Protein AF-A0A8T3KLN4-F1 (afdb_monomer)

Mean predicted aligned error: 5.6 Å

Structure (mmCIF, N/CA/C/O backbone):
data_AF-A0A8T3KLN4-F1
#
_entry.id   AF-A0A8T3KLN4-F1
#
loop_
_atom_site.group_PDB
_atom_site.id
_atom_site.type_symbol
_atom_site.label_atom_id
_atom_site.label_alt_id
_atom_site.label_comp_id
_atom_site.label_asym_id
_atom_site.label_entity_id
_atom_site.label_seq_id
_atom_site.pdbx_PDB_ins_code
_atom_site.Cartn_x
_atom_site.Cartn_y
_atom_site.Cartn_z
_atom_site.occupancy
_atom_site.B_iso_or_equiv
_atom_site.auth_seq_id
_atom_site.auth_comp_id
_atom_site.auth_asym_id
_atom_site.auth_atom_id
_atom_site.pdbx_PDB_model_num
ATOM 1 N N . MET A 1 1 ? -21.108 5.285 16.756 1.00 74.69 1 MET A N 1
ATOM 2 C CA . MET A 1 1 ? -21.387 4.071 15.947 1.00 74.69 1 MET A CA 1
ATOM 3 C C . MET A 1 1 ? -20.409 2.946 16.271 1.00 74.69 1 MET A C 1
ATOM 5 O O . MET A 1 1 ? -20.854 1.887 16.690 1.00 74.69 1 MET A O 1
ATOM 9 N N . MET A 1 2 ? -19.099 3.194 16.157 1.00 82.88 2 MET A N 1
ATOM 10 C CA . MET A 1 2 ? -18.031 2.208 16.396 1.00 82.88 2 MET A CA 1
ATOM 11 C C . MET A 1 2 ? -18.086 1.525 17.770 1.00 82.88 2 MET A C 1
ATOM 13 O O . MET A 1 2 ? -17.990 0.305 17.854 1.00 82.88 2 MET A O 1
ATOM 17 N N . LYS A 1 3 ? -18.361 2.289 18.833 1.00 85.44 3 LYS A N 1
ATOM 18 C CA . LYS A 1 3 ? -18.520 1.745 20.189 1.00 85.44 3 LYS A CA 1
ATOM 19 C C . LYS A 1 3 ? -19.582 0.643 20.288 1.00 85.44 3 LYS A C 1
ATOM 21 O O . LYS A 1 3 ? -19.290 -0.441 20.776 1.00 85.44 3 LYS A O 1
ATOM 26 N N . LYS A 1 4 ? -20.775 0.878 19.730 1.00 87.50 4 LYS A N 1
ATOM 27 C CA . LYS A 1 4 ? -21.857 -0.122 19.719 1.00 87.50 4 LYS A CA 1
ATOM 28 C C . LYS A 1 4 ? -21.476 -1.380 18.936 1.00 87.50 4 LYS A C 1
ATOM 30 O O . LYS A 1 4 ? -21.894 -2.469 19.314 1.00 87.50 4 LYS A O 1
ATOM 35 N N . LEU A 1 5 ? -20.691 -1.241 17.864 1.00 86.50 5 LEU A N 1
ATOM 36 C CA . LEU A 1 5 ? -20.189 -2.383 17.095 1.00 86.50 5 LEU A CA 1
ATOM 37 C C . LEU A 1 5 ? -19.250 -3.251 17.949 1.00 86.50 5 LEU A C 1
ATOM 39 O O . LEU A 1 5 ? -19.423 -4.465 17.975 1.00 86.50 5 LEU A O 1
ATOM 43 N N . LYS A 1 6 ? -18.318 -2.635 18.692 1.00 86.12 6 LYS A N 1
ATOM 44 C CA . LYS A 1 6 ? -17.416 -3.346 19.617 1.00 86.12 6 LYS A CA 1
ATOM 45 C C . LYS A 1 6 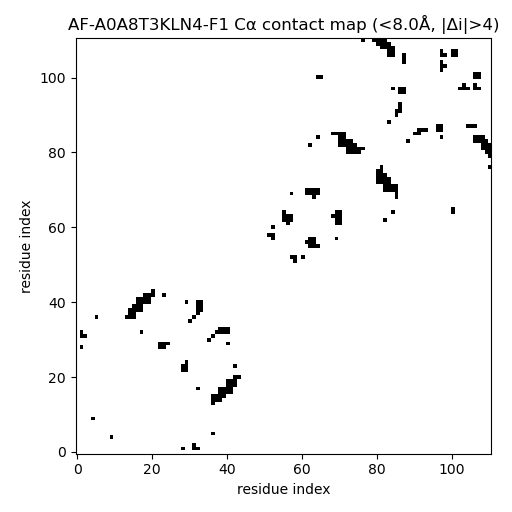? -18.187 -4.030 20.746 1.00 86.12 6 LYS A C 1
ATOM 47 O O . LYS A 1 6 ? -17.947 -5.195 21.018 1.00 86.12 6 LYS A O 1
ATOM 52 N N . GLU A 1 7 ? -19.137 -3.332 21.360 1.00 90.56 7 GLU A N 1
ATOM 53 C CA . GLU A 1 7 ? -19.951 -3.879 22.456 1.00 90.56 7 GLU A CA 1
ATOM 54 C C . GLU A 1 7 ? -20.841 -5.043 22.003 1.00 90.56 7 GLU A C 1
ATOM 56 O O . GLU A 1 7 ? -21.008 -6.007 22.739 1.00 90.56 7 GLU A O 1
ATOM 61 N N . SER A 1 8 ? -21.402 -4.969 20.792 1.00 92.25 8 SER A N 1
ATOM 62 C CA . SER A 1 8 ? -22.343 -5.988 20.304 1.00 92.25 8 SER A CA 1
ATOM 63 C C . SER A 1 8 ? -21.650 -7.185 19.648 1.00 92.25 8 SER A C 1
ATOM 65 O O . SER A 1 8 ? -22.204 -8.278 19.650 1.00 92.25 8 SER A O 1
ATOM 67 N N . TYR A 1 9 ? -20.471 -6.982 19.050 1.00 88.69 9 TYR A N 1
ATOM 68 C CA . TYR A 1 9 ? -19.827 -7.986 18.195 1.00 88.69 9 TYR A CA 1
ATOM 69 C C . TYR A 1 9 ? -18.323 -8.168 18.438 1.00 88.69 9 TYR A C 1
ATOM 71 O O . TYR A 1 9 ? -17.681 -8.906 17.690 1.00 88.69 9 TYR A O 1
ATOM 79 N N . GLY A 1 10 ? -17.741 -7.527 19.454 1.00 86.00 10 GLY A N 1
ATOM 80 C CA . GLY A 1 10 ? -16.296 -7.556 19.713 1.00 86.00 10 GLY A CA 1
ATOM 81 C C . GLY A 1 10 ? -15.737 -8.957 19.966 1.00 86.00 10 GLY A C 1
ATOM 82 O O . GLY A 1 10 ? -14.625 -9.251 19.535 1.00 86.00 10 GLY A O 1
ATOM 83 N N . ASP A 1 11 ? -16.537 -9.841 20.565 1.00 88.06 11 ASP A N 1
ATOM 84 C CA . ASP A 1 11 ? -16.154 -11.240 20.802 1.00 88.06 11 ASP A CA 1
ATOM 85 C C . ASP A 1 11 ? -16.302 -12.120 19.550 1.00 88.06 11 ASP A C 1
ATOM 87 O O . ASP A 1 11 ? -15.741 -13.211 19.476 1.00 88.06 11 ASP A O 1
ATOM 91 N N . THR A 1 12 ? -17.057 -11.657 18.548 1.00 91.38 12 THR A N 1
ATOM 92 C CA . THR A 1 12 ? -17.312 -12.396 17.300 1.00 91.38 12 THR A CA 1
ATOM 93 C C . THR A 1 12 ? -16.350 -11.986 16.191 1.00 91.38 12 THR A C 1
ATOM 95 O O . THR A 1 12 ? -15.835 -12.834 15.462 1.00 91.38 12 THR A O 1
ATOM 98 N N . PHE A 1 13 ? -16.091 -10.685 16.048 1.00 86.19 13 PHE A N 1
ATOM 99 C CA . PHE A 1 13 ? -15.254 -10.147 14.983 1.00 86.19 13 PHE A CA 1
ATOM 100 C C . PHE A 1 13 ? -14.058 -9.392 15.548 1.00 86.19 13 PHE A C 1
ATOM 102 O O . PHE A 1 13 ? -14.193 -8.341 16.172 1.00 86.19 13 PHE A O 1
ATOM 109 N N . LYS A 1 14 ? -12.859 -9.865 15.201 1.00 89.25 14 LYS A N 1
ATOM 110 C CA . LYS A 1 14 ? -11.636 -9.081 15.361 1.00 89.25 14 LYS A CA 1
ATOM 111 C C . LYS A 1 14 ? -11.425 -8.211 14.125 1.00 89.25 14 LYS A C 1
ATOM 113 O O . LYS A 1 14 ? -10.869 -8.667 13.123 1.00 89.25 14 LYS A O 1
ATOM 118 N N . VAL A 1 15 ? -11.880 -6.963 14.192 1.00 89.31 15 VAL A N 1
ATOM 119 C CA . VAL A 1 15 ? -11.684 -5.976 13.122 1.00 89.31 15 VAL A CA 1
ATOM 120 C C . VAL A 1 15 ? -10.184 -5.710 12.966 1.00 89.31 15 VAL A C 1
ATOM 122 O O . VAL A 1 15 ? -9.550 -5.212 13.886 1.00 89.31 15 VAL A O 1
ATOM 125 N N . LYS A 1 16 ? -9.604 -6.077 11.817 1.00 91.62 16 LYS A N 1
ATOM 126 C CA . LYS A 1 16 ? -8.189 -5.798 11.490 1.00 91.62 16 LYS A CA 1
ATOM 127 C C . LYS A 1 16 ? -8.021 -4.595 10.572 1.00 91.62 16 LYS A C 1
ATOM 129 O O . LYS A 1 16 ? -7.044 -3.867 10.679 1.00 91.62 16 LYS A O 1
ATOM 134 N N . HIS A 1 17 ? -8.980 -4.404 9.675 1.00 92.06 17 HIS A N 1
ATOM 135 C CA . HIS A 1 17 ? -8.992 -3.327 8.699 1.00 92.06 17 HIS A CA 1
ATOM 136 C C . HIS A 1 17 ? -10.408 -2.777 8.618 1.00 92.06 17 HIS A C 1
ATOM 138 O O . HIS A 1 17 ? -11.372 -3.541 8.720 1.00 92.06 17 HIS A O 1
ATOM 144 N N . SER A 1 18 ? -10.536 -1.474 8.409 1.00 91.50 18 SER A N 1
ATOM 145 C CA . SER A 1 18 ? -11.830 -0.846 8.145 1.00 91.50 18 SER A CA 1
ATOM 146 C C . SER A 1 18 ? -11.686 0.170 7.025 1.00 91.50 18 SER A C 1
ATOM 148 O O . SER A 1 18 ? -10.675 0.856 6.931 1.00 91.50 18 SER A O 1
ATOM 150 N N . ILE A 1 19 ? -12.677 0.196 6.140 1.00 92.94 19 ILE A N 1
ATOM 151 C CA . ILE A 1 19 ? -12.765 1.156 5.044 1.00 92.94 19 ILE A CA 1
ATOM 152 C C . ILE A 1 19 ? -13.962 2.029 5.365 1.00 92.94 19 ILE A C 1
ATOM 154 O O . ILE A 1 19 ? -15.084 1.534 5.494 1.00 92.94 19 ILE A O 1
ATOM 158 N N . MET A 1 20 ? -13.714 3.319 5.517 1.00 88.25 20 MET A N 1
ATOM 159 C CA . MET A 1 20 ? -14.747 4.321 5.709 1.00 88.25 20 MET A CA 1
ATOM 160 C C . MET A 1 20 ? -14.347 5.514 4.852 1.00 88.25 20 MET A C 1
ATOM 162 O O . MET A 1 20 ? -13.177 5.878 4.822 1.00 88.25 20 MET A O 1
ATOM 166 N N . ASP A 1 21 ? -15.303 6.074 4.119 1.00 83.00 21 ASP A N 1
ATOM 167 C CA . ASP A 1 21 ? -15.070 7.266 3.304 1.00 83.00 21 ASP A CA 1
ATOM 168 C C . ASP A 1 21 ? -15.058 8.499 4.226 1.00 83.00 21 ASP A C 1
ATOM 170 O O . ASP A 1 21 ? -14.183 8.625 5.083 1.00 83.00 21 ASP A O 1
ATOM 174 N N . SER A 1 22 ? -16.117 9.311 4.221 1.00 84.75 22 SER A N 1
ATOM 175 C CA . SER A 1 22 ? -16.274 10.440 5.153 1.00 84.75 22 SER A CA 1
ATOM 176 C C . SER A 1 22 ? -16.385 10.038 6.635 1.00 84.75 22 SER A C 1
ATOM 178 O O . SER A 1 22 ? -16.473 10.881 7.524 1.00 84.75 22 SER A O 1
ATOM 180 N N . GLY A 1 23 ? -16.421 8.738 6.942 1.00 88.25 23 GLY A N 1
ATOM 181 C CA . GLY A 1 23 ? -16.497 8.245 8.316 1.00 88.25 23 GLY A CA 1
ATOM 182 C C . GLY A 1 23 ? -15.276 8.619 9.158 1.00 88.25 23 GLY A C 1
ATOM 183 O O . GLY A 1 23 ? -15.431 8.785 10.369 1.00 88.25 23 GLY A O 1
ATOM 184 N N . TYR A 1 24 ? -14.107 8.785 8.529 1.00 90.88 24 TYR A N 1
ATOM 185 C CA . TYR A 1 24 ? -12.873 9.213 9.197 1.00 90.88 24 TYR A CA 1
ATOM 186 C C . TYR A 1 24 ? -12.695 10.729 9.284 1.00 90.88 24 TYR A C 1
ATOM 188 O O . TYR A 1 24 ? -11.820 11.171 10.021 1.00 90.88 24 TYR A O 1
ATOM 196 N N . ASP A 1 25 ? -13.548 11.523 8.628 1.00 88.75 25 ASP A N 1
ATOM 197 C CA . ASP A 1 25 ? -13.579 12.979 8.842 1.00 88.75 25 ASP A CA 1
ATOM 198 C C . ASP A 1 25 ? -13.986 13.316 10.290 1.00 88.75 25 ASP A C 1
ATOM 200 O O . ASP A 1 25 ? -13.695 14.394 10.805 1.00 88.75 25 ASP A O 1
ATOM 204 N N . ILE A 1 26 ? -14.649 12.371 10.966 1.00 92.06 26 ILE A N 1
ATOM 205 C CA . ILE A 1 26 ? -14.926 12.416 12.400 1.00 92.06 26 ILE A CA 1
ATOM 206 C C . 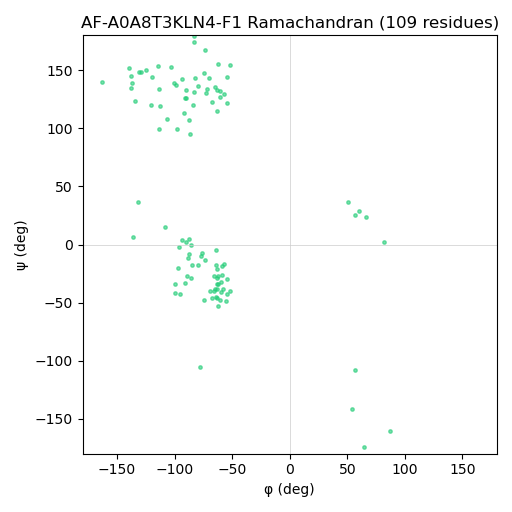ILE A 1 26 ? -13.735 11.798 13.137 1.00 92.06 26 ILE A C 1
ATOM 208 O O . ILE A 1 26 ? -13.581 10.573 13.162 1.00 92.06 26 ILE A O 1
ATOM 212 N N . GLU A 1 27 ? -12.940 12.646 13.788 1.00 91.94 27 GLU A N 1
ATOM 213 C CA . GLU A 1 27 ? -11.715 12.258 14.499 1.00 91.94 27 GLU A CA 1
ATOM 214 C C . GLU A 1 27 ? -11.946 11.108 15.496 1.00 91.94 27 GLU A C 1
ATOM 216 O O . GLU A 1 27 ? -11.171 10.154 15.543 1.00 91.94 27 GLU A O 1
ATOM 221 N N . ASP A 1 28 ? -13.070 11.123 16.219 1.00 92.25 28 ASP A N 1
ATOM 222 C CA . ASP A 1 28 ? 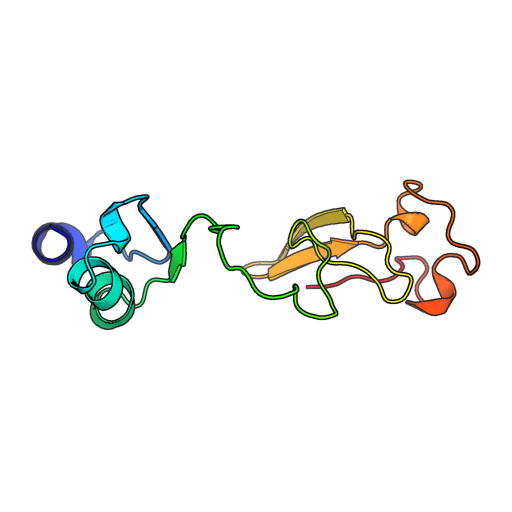-13.439 10.059 17.158 1.00 92.25 28 ASP A CA 1
ATOM 223 C C . ASP A 1 28 ? -13.536 8.680 16.497 1.00 92.25 28 ASP A C 1
ATOM 225 O O . ASP A 1 28 ? -13.131 7.685 17.094 1.00 92.25 28 ASP A O 1
ATOM 229 N N . ASN A 1 29 ? -14.053 8.578 15.267 1.00 91.69 29 ASN A N 1
ATOM 230 C CA . ASN A 1 29 ? -14.137 7.290 14.573 1.00 91.69 29 ASN A CA 1
ATOM 231 C C . ASN A 1 29 ? -12.746 6.785 14.177 1.00 91.69 29 ASN A C 1
ATOM 233 O O . ASN A 1 29 ? -12.474 5.585 14.294 1.00 91.69 29 ASN A O 1
ATOM 237 N N . TYR A 1 30 ? -11.872 7.689 13.727 1.00 92.12 30 TYR A N 1
ATOM 238 C CA . TYR A 1 30 ? -10.483 7.368 13.412 1.00 92.12 30 TYR A CA 1
ATOM 239 C C . TYR A 1 30 ? -9.741 6.896 14.667 1.00 92.12 30 TYR A C 1
ATOM 241 O O . TYR A 1 30 ? -9.226 5.777 14.700 1.00 92.12 30 TYR A O 1
ATOM 249 N N . ASN A 1 31 ? -9.792 7.690 15.738 1.00 93.69 31 ASN A N 1
ATOM 250 C CA . ASN A 1 31 ? -9.154 7.385 17.015 1.00 93.69 31 ASN A CA 1
ATOM 251 C C . ASN A 1 31 ? -9.683 6.079 17.615 1.00 93.69 31 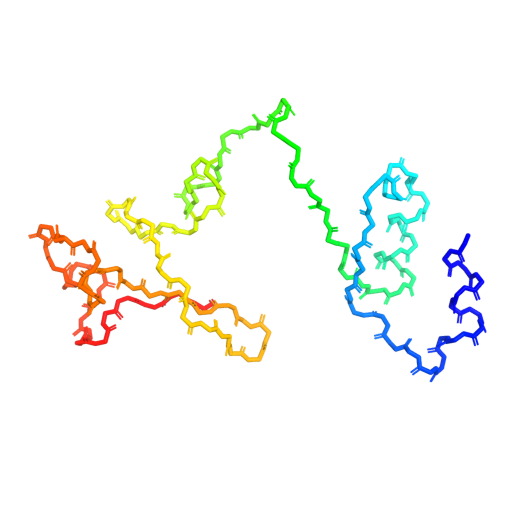ASN A C 1
ATOM 253 O O . ASN A 1 31 ? -8.899 5.265 18.093 1.00 93.69 31 ASN A O 1
ATOM 257 N N . TYR A 1 32 ? -10.990 5.820 17.543 1.00 93.38 32 TYR A N 1
ATOM 258 C CA . TYR A 1 32 ? -11.562 4.558 18.012 1.00 93.38 32 TYR A CA 1
ATOM 259 C C . TYR A 1 32 ? -11.077 3.364 17.171 1.00 93.38 32 TYR A C 1
ATOM 261 O O . TYR A 1 32 ? -10.759 2.304 17.702 1.00 93.38 32 TYR A O 1
ATOM 269 N N . THR A 1 33 ? -10.962 3.519 15.853 1.00 92.56 33 THR A N 1
ATOM 270 C CA . THR A 1 33 ? -10.436 2.461 14.973 1.00 92.56 33 THR A CA 1
ATOM 271 C C . THR A 1 33 ? -8.999 2.086 15.337 1.00 92.56 33 THR A C 1
ATOM 273 O O . THR A 1 33 ? -8.690 0.905 15.510 1.00 92.56 33 THR A O 1
ATOM 276 N N . VAL A 1 34 ? -8.138 3.088 15.510 1.00 93.88 34 VAL A N 1
ATOM 277 C CA . VAL A 1 34 ? -6.712 2.884 15.792 1.00 93.88 34 VAL A CA 1
ATOM 278 C C . VAL A 1 34 ? -6.483 2.416 17.231 1.00 93.88 34 VAL A C 1
ATOM 280 O O . VAL A 1 34 ? -5.774 1.439 17.461 1.00 93.88 34 VAL A O 1
ATOM 283 N N . ASN A 1 35 ? -7.101 3.077 18.209 1.00 94.69 35 ASN A N 1
ATOM 284 C CA . ASN A 1 35 ? -6.773 2.879 19.622 1.00 94.69 35 ASN A CA 1
ATOM 285 C C . ASN A 1 35 ? -7.623 1.797 20.291 1.00 94.69 35 ASN A C 1
ATOM 287 O O . ASN A 1 35 ? -7.126 1.105 21.171 1.00 94.69 35 ASN A O 1
ATOM 291 N N . GLU A 1 36 ? -8.885 1.630 19.882 1.00 92.75 36 GLU A N 1
ATOM 292 C CA . GLU A 1 36 ? -9.809 0.698 20.540 1.00 92.75 36 GLU A CA 1
ATOM 293 C C . GLU A 1 36 ? -9.945 -0.622 19.792 1.00 92.75 36 GLU A C 1
ATOM 295 O O . GLU A 1 36 ? -10.015 -1.678 20.423 1.00 92.75 36 GLU A O 1
ATOM 300 N N . PHE A 1 37 ? -10.022 -0.588 18.462 1.00 91.25 37 PHE A N 1
ATOM 301 C CA . PHE A 1 37 ? -10.023 -1.816 17.666 1.00 91.25 37 PHE A CA 1
ATOM 302 C C . PHE A 1 37 ? -8.612 -2.336 17.377 1.00 91.25 37 PHE A C 1
ATOM 304 O O . PHE A 1 37 ? -8.478 -3.507 17.023 1.00 91.25 37 PHE A O 1
ATOM 311 N N . HIS A 1 38 ? -7.574 -1.502 17.530 1.00 92.44 38 HIS A N 1
ATOM 312 C CA . HIS A 1 38 ? -6.219 -1.798 17.049 1.00 92.44 38 HIS A CA 1
ATOM 313 C C . HIS A 1 38 ? -6.222 -2.228 15.574 1.00 92.44 38 HIS A C 1
ATOM 315 O O . HIS A 1 38 ? -5.497 -3.138 15.165 1.00 92.44 38 HIS A O 1
ATOM 321 N N . ALA A 1 39 ? -7.100 -1.597 14.792 1.00 92.69 39 ALA A N 1
ATOM 322 C CA . ALA A 1 39 ? -7.315 -1.881 13.386 1.00 92.69 39 ALA A CA 1
ATOM 323 C C . ALA A 1 39 ? -6.653 -0.808 12.522 1.00 92.69 39 ALA A C 1
ATOM 325 O O . ALA A 1 39 ? -6.535 0.351 12.919 1.00 92.69 39 ALA A O 1
ATOM 326 N N . GLN A 1 40 ? -6.279 -1.184 11.303 1.00 93.19 40 GLN A N 1
ATOM 327 C CA . GLN A 1 40 ? -5.759 -0.245 10.322 1.00 93.19 40 GLN A CA 1
ATOM 328 C C . GLN A 1 40 ? -6.919 0.441 9.576 1.00 93.19 40 GLN A C 1
ATOM 330 O O . GLN A 1 40 ? -7.712 -0.243 8.911 1.00 93.19 40 GLN A O 1
ATOM 335 N N . PRO A 1 41 ? -7.038 1.778 9.650 1.00 93.31 41 PRO A N 1
ATOM 336 C CA . PRO A 1 41 ? -7.956 2.517 8.799 1.00 93.31 41 PRO A CA 1
ATOM 337 C C . PRO A 1 41 ? -7.429 2.538 7.359 1.00 93.31 41 PRO A C 1
ATOM 339 O O . PRO A 1 41 ? -6.250 2.792 7.112 1.00 93.31 41 PRO A O 1
ATOM 342 N N . ILE A 1 42 ? -8.306 2.265 6.399 1.00 92.50 42 ILE A N 1
ATOM 343 C CA . ILE A 1 42 ? -8.027 2.373 4.967 1.00 92.50 42 ILE A CA 1
ATOM 344 C C . ILE A 1 42 ? -8.767 3.609 4.465 1.00 92.50 42 ILE A C 1
ATOM 346 O O . ILE A 1 42 ? -9.996 3.616 4.379 1.00 92.50 42 ILE A O 1
ATOM 350 N N . ILE A 1 43 ? -7.994 4.647 4.155 1.00 90.19 43 ILE A N 1
ATOM 351 C CA . ILE A 1 43 ? -8.480 5.974 3.773 1.00 90.19 43 ILE A CA 1
ATOM 352 C C . ILE A 1 43 ? -8.105 6.220 2.316 1.00 90.19 43 ILE A C 1
ATOM 354 O O . ILE A 1 43 ? -6.97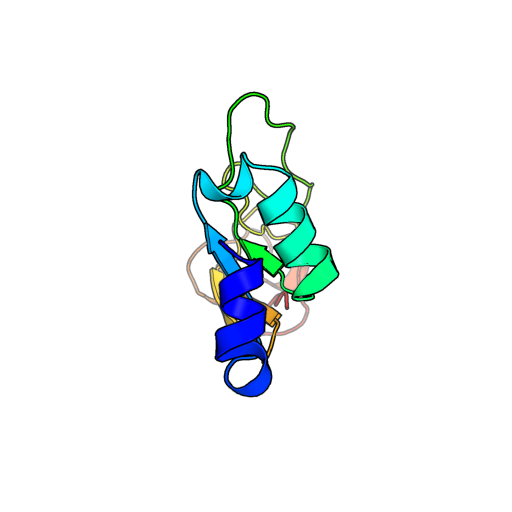0 5.962 1.907 1.00 90.19 43 ILE A O 1
ATOM 358 N N . ALA A 1 44 ? -9.052 6.717 1.523 1.00 87.94 44 ALA A N 1
ATOM 359 C CA . ALA A 1 44 ? -8.765 7.116 0.155 1.00 87.94 44 ALA A CA 1
ATOM 360 C C . ALA A 1 44 ? -7.764 8.281 0.142 1.00 87.94 44 ALA A C 1
ATOM 362 O O . ALA A 1 44 ? -7.912 9.265 0.865 1.00 87.94 44 ALA A O 1
ATOM 363 N N . TYR A 1 45 ? -6.739 8.180 -0.701 1.00 87.19 45 TYR A N 1
ATOM 364 C CA . TYR A 1 45 ? -5.735 9.229 -0.812 1.00 87.19 45 TYR A CA 1
ATOM 365 C C . TYR A 1 45 ? -6.329 10.515 -1.409 1.00 87.19 45 TYR A C 1
ATOM 367 O O . TYR A 1 45 ? -6.845 10.514 -2.531 1.00 87.19 45 TYR A O 1
ATOM 375 N N . ASN A 1 46 ? -6.216 11.627 -0.678 1.00 87.31 46 ASN A N 1
ATOM 376 C CA . ASN A 1 46 ? -6.618 12.948 -1.149 1.00 87.31 46 ASN A CA 1
ATOM 377 C C . ASN A 1 46 ? -5.433 13.669 -1.809 1.00 87.31 46 ASN A C 1
ATOM 379 O O . ASN A 1 46 ? -4.477 14.055 -1.144 1.00 87.31 46 ASN A O 1
ATOM 383 N N . LYS A 1 47 ? -5.529 13.898 -3.123 1.00 86.50 47 LYS A N 1
ATOM 384 C CA . LYS A 1 47 ? -4.495 14.583 -3.921 1.00 86.50 47 LYS A CA 1
ATOM 385 C C . LYS A 1 47 ? -4.418 16.099 -3.687 1.00 86.50 47 LYS A C 1
ATOM 387 O O . LYS A 1 47 ? -3.499 16.749 -4.168 1.00 86.50 47 LYS A O 1
ATOM 392 N N . ARG A 1 48 ? -5.411 16.715 -3.035 1.00 89.19 48 ARG A N 1
ATOM 393 C CA . ARG A 1 48 ? -5.402 18.169 -2.795 1.00 89.19 48 ARG A CA 1
ATOM 394 C C . ARG A 1 48 ? -4.366 18.490 -1.717 1.00 89.19 48 ARG A C 1
ATOM 396 O O . ARG A 1 48 ? -4.402 17.881 -0.656 1.00 89.19 48 ARG A O 1
ATOM 403 N N . ASN A 1 49 ? -3.489 19.463 -1.975 1.00 86.06 49 ASN A N 1
ATOM 404 C CA . ASN A 1 49 ? -2.394 19.862 -1.074 1.00 86.06 49 ASN A CA 1
ATOM 405 C C . ASN A 1 49 ? -1.437 18.716 -0.694 1.00 86.06 49 ASN A C 1
ATOM 407 O O . ASN A 1 49 ? -0.813 18.760 0.364 1.00 86.06 49 ASN A O 1
ATOM 411 N N . SER A 1 50 ? -1.324 17.684 -1.532 1.00 87.25 50 SER A N 1
ATOM 412 C CA . SER A 1 50 ? -0.367 16.612 -1.298 1.00 87.25 50 SER A CA 1
ATOM 413 C C . SER A 1 50 ? 1.066 17.090 -1.508 1.00 87.25 50 SER A C 1
ATOM 415 O O . SER A 1 50 ? 1.352 17.847 -2.436 1.00 87.25 50 SER A O 1
ATOM 417 N N . TYR A 1 51 ? 1.974 16.588 -0.678 1.00 89.50 51 TYR A N 1
ATOM 418 C CA . TYR A 1 51 ? 3.409 16.689 -0.921 1.00 89.50 51 TYR A CA 1
ATOM 419 C C . TYR A 1 51 ? 3.840 15.728 -2.034 1.00 89.50 51 TYR A C 1
ATOM 421 O O . TYR A 1 51 ? 3.075 14.845 -2.433 1.00 89.50 51 TYR A O 1
ATOM 429 N N . ALA A 1 52 ? 5.069 15.905 -2.520 1.00 90.50 52 ALA A N 1
ATOM 430 C CA . ALA A 1 52 ? 5.689 14.949 -3.427 1.00 90.50 52 ALA A CA 1
ATOM 431 C C . ALA A 1 52 ? 5.684 13.535 -2.806 1.00 90.50 52 ALA A C 1
ATOM 433 O O . ALA A 1 52 ? 5.818 13.411 -1.581 1.00 90.50 52 ALA A O 1
ATOM 434 N N . PRO A 1 53 ? 5.503 12.480 -3.619 1.00 91.75 53 PRO A N 1
ATOM 435 C CA . PRO A 1 53 ? 5.557 11.111 -3.128 1.00 91.75 53 PRO A CA 1
ATOM 436 C C . PRO A 1 53 ? 6.951 10.779 -2.552 1.00 91.75 53 PRO A C 1
ATOM 438 O O . PRO A 1 53 ? 7.939 11.409 -2.937 1.00 91.75 53 PRO A O 1
ATOM 441 N N . PRO A 1 54 ? 7.051 9.793 -1.639 1.00 91.38 54 PRO A N 1
ATOM 442 C CA . PRO A 1 54 ? 8.328 9.199 -1.238 1.00 91.38 54 PRO A CA 1
ATOM 443 C C . PRO A 1 54 ? 9.155 8.734 -2.443 1.00 91.38 54 PRO A C 1
ATOM 445 O O . PRO A 1 54 ? 8.586 8.384 -3.475 1.00 91.38 54 PRO A O 1
ATOM 448 N N . GLU A 1 55 ? 10.481 8.671 -2.297 1.00 89.06 55 GLU A N 1
ATOM 449 C CA . GLU A 1 55 ? 11.403 8.353 -3.401 1.00 89.06 55 GLU A CA 1
ATOM 450 C C . GLU A 1 55 ? 11.138 6.984 -4.055 1.00 89.06 55 GLU A C 1
ATOM 452 O O . GLU A 1 55 ? 11.423 6.810 -5.239 1.00 89.06 55 GLU A O 1
ATOM 457 N N . GLU A 1 56 ? 10.561 6.016 -3.331 1.00 90.69 56 GLU A N 1
ATOM 458 C CA . GLU A 1 56 ? 10.233 4.692 -3.879 1.00 90.69 56 GLU A CA 1
ATOM 459 C C . GLU A 1 56 ? 8.865 4.617 -4.575 1.00 90.69 56 GLU A C 1
ATOM 461 O O . GLU A 1 56 ? 8.482 3.555 -5.077 1.00 90.69 56 GLU A O 1
ATOM 466 N N . LEU A 1 57 ? 8.113 5.719 -4.622 1.00 94.56 57 LEU A N 1
ATOM 467 C CA . LEU A 1 57 ? 6.784 5.786 -5.216 1.00 94.56 57 LEU A CA 1
ATOM 468 C C . LEU A 1 57 ? 6.739 6.786 -6.374 1.00 94.56 57 LEU A C 1
ATOM 470 O O . LEU A 1 57 ? 7.336 7.856 -6.337 1.00 94.56 57 LEU A O 1
ATOM 474 N N . ASN A 1 58 ? 5.961 6.467 -7.405 1.00 93.94 58 ASN A N 1
ATOM 475 C CA . ASN A 1 58 ? 5.645 7.438 -8.451 1.00 93.94 58 ASN A CA 1
ATOM 476 C C . ASN A 1 58 ? 4.479 8.364 -8.050 1.00 93.94 58 ASN A C 1
ATOM 478 O O . ASN A 1 58 ? 3.846 8.202 -7.009 1.00 93.94 58 ASN A O 1
ATOM 482 N N . GLU A 1 59 ? 4.122 9.295 -8.936 1.00 90.75 59 GLU A N 1
ATOM 483 C CA . GLU A 1 59 ? 2.986 10.226 -8.784 1.00 90.75 59 GLU A CA 1
ATOM 484 C C . GLU A 1 59 ? 1.615 9.545 -8.581 1.00 90.75 59 GLU A C 1
ATOM 486 O O . GLU A 1 59 ? 0.638 10.174 -8.170 1.00 90.75 59 GLU A O 1
ATOM 491 N N . LYS A 1 60 ? 1.502 8.248 -8.897 1.00 91.50 60 LYS A N 1
ATOM 492 C CA . LYS A 1 60 ? 0.300 7.437 -8.645 1.00 91.50 60 LYS A CA 1
ATOM 493 C C . LYS A 1 60 ? 0.369 6.682 -7.316 1.00 91.50 60 LYS A C 1
ATOM 495 O O . LYS A 1 60 ? -0.550 5.924 -7.021 1.00 91.50 60 LYS A O 1
ATOM 500 N N . LEU A 1 61 ? 1.423 6.890 -6.527 1.00 91.88 61 LEU A N 1
ATOM 501 C CA . LEU A 1 61 ? 1.758 6.132 -5.322 1.00 91.88 61 LEU A CA 1
ATOM 502 C C . LEU A 1 61 ? 1.982 4.637 -5.590 1.00 91.88 61 LEU A C 1
ATOM 504 O O . LEU A 1 61 ? 1.737 3.797 -4.725 1.00 91.88 61 LEU A O 1
ATOM 508 N N . HIS A 1 62 ? 2.439 4.290 -6.794 1.00 94.31 62 HIS A N 1
ATOM 509 C CA . HIS A 1 62 ? 2.842 2.927 -7.123 1.00 94.31 62 HIS A CA 1
ATOM 510 C C . HIS A 1 62 ? 4.344 2.756 -6.905 1.00 94.31 62 HIS A C 1
ATOM 512 O O . HIS A 1 62 ? 5.125 3.655 -7.215 1.00 94.31 62 HIS A O 1
ATOM 518 N N . GLN A 1 63 ? 4.732 1.582 -6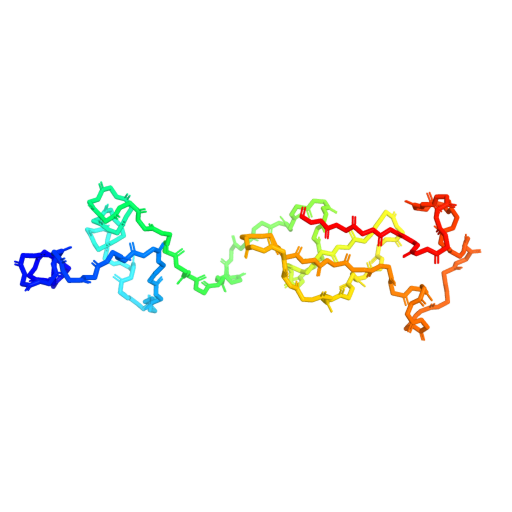.408 1.00 94.88 63 GLN A N 1
ATOM 519 C CA . GLN A 1 63 ? 6.127 1.219 -6.168 1.00 94.88 63 GLN A CA 1
ATOM 520 C C . GLN A 1 63 ? 6.935 1.249 -7.469 1.00 94.88 63 GLN A C 1
ATOM 522 O O . GLN A 1 63 ? 6.518 0.658 -8.470 1.00 94.88 63 GLN A O 1
ATOM 527 N N . ILE A 1 64 ? 8.101 1.891 -7.448 1.00 94.81 64 ILE A N 1
ATOM 528 C CA . ILE A 1 64 ? 9.051 1.929 -8.566 1.00 94.81 64 ILE A CA 1
ATOM 529 C C . ILE A 1 64 ? 10.360 1.216 -8.213 1.00 94.81 64 ILE A C 1
ATOM 531 O O . ILE A 1 64 ? 10.734 1.084 -7.052 1.00 94.81 64 ILE A O 1
ATOM 535 N N . CYS A 1 65 ? 11.066 0.708 -9.224 1.00 91.50 65 CYS A N 1
ATOM 536 C CA . CYS A 1 65 ? 12.425 0.197 -9.047 1.00 91.50 65 CYS A CA 1
ATOM 537 C C . CYS A 1 65 ? 13.461 1.330 -9.096 1.00 91.50 65 CYS A C 1
ATOM 539 O O . CYS A 1 65 ? 13.147 2.456 -9.469 1.00 91.50 65 CYS A O 1
ATOM 541 N N . SER A 1 66 ? 14.730 1.011 -8.830 1.00 88.81 66 SER A N 1
ATOM 542 C CA . SER A 1 66 ? 15.848 1.967 -8.908 1.00 88.81 66 SER A CA 1
ATOM 543 C C . SER A 1 66 ? 16.054 2.612 -10.288 1.00 88.81 66 SER A C 1
ATOM 545 O O . SER A 1 66 ? 16.700 3.648 -10.382 1.00 88.81 66 SER A O 1
ATOM 547 N N . MET A 1 67 ? 15.500 2.025 -11.354 1.00 90.50 67 MET A N 1
ATOM 548 C CA . MET A 1 67 ? 15.488 2.602 -12.708 1.00 90.50 67 MET A CA 1
ATOM 549 C C . MET A 1 67 ? 14.248 3.473 -12.987 1.00 90.50 67 MET A C 1
ATOM 551 O O . MET A 1 67 ? 14.069 3.936 -14.109 1.00 90.50 67 MET A O 1
ATOM 555 N N . GLY A 1 68 ? 13.362 3.662 -12.006 1.00 91.44 68 GLY A N 1
ATOM 556 C CA . GLY A 1 68 ? 12.145 4.469 -12.126 1.00 91.44 68 GLY A CA 1
ATOM 557 C C . GLY A 1 68 ? 10.948 3.763 -12.774 1.00 91.44 68 GLY A C 1
ATOM 558 O O . GLY A 1 68 ? 9.894 4.374 -12.935 1.00 91.44 68 GLY A O 1
ATOM 559 N N . TYR A 1 69 ? 11.066 2.483 -13.145 1.00 93.75 69 TYR A N 1
ATOM 560 C CA . TYR A 1 69 ? 9.938 1.728 -13.699 1.00 93.75 69 TYR A CA 1
ATOM 561 C C . TYR A 1 69 ? 8.995 1.239 -12.603 1.00 93.75 69 TYR A C 1
ATOM 563 O O . TYR A 1 69 ? 9.438 0.676 -11.601 1.00 93.75 69 TYR A O 1
ATOM 571 N N . GLU A 1 70 ? 7.692 1.376 -12.843 1.00 96.00 70 GLU A N 1
ATOM 572 C CA . GLU A 1 70 ? 6.646 0.845 -11.968 1.00 96.00 70 GLU A CA 1
ATOM 573 C C . GLU A 1 70 ? 6.755 -0.682 -11.843 1.00 96.00 70 GLU A C 1
ATOM 575 O O . GLU A 1 70 ? 6.818 -1.411 -12.840 1.00 96.00 70 GLU A O 1
ATOM 580 N N . LEU A 1 71 ? 6.803 -1.172 -10.605 1.00 95.62 71 LEU A N 1
ATOM 581 C CA . LEU A 1 71 ? 6.840 -2.597 -10.317 1.00 95.62 71 LEU A CA 1
ATOM 582 C C . LEU A 1 71 ? 5.467 -3.232 -10.547 1.00 95.62 71 LEU A C 1
ATOM 584 O O . LEU A 1 71 ? 4.419 -2.646 -10.288 1.00 95.62 71 LEU A O 1
ATOM 588 N N . VAL A 1 72 ? 5.469 -4.489 -10.979 1.00 95.69 72 VAL A N 1
ATOM 589 C CA . VAL A 1 72 ? 4.236 -5.220 -11.276 1.00 95.69 72 VAL A CA 1
ATOM 590 C C . VAL A 1 72 ? 3.775 -5.964 -10.032 1.00 95.69 72 VAL A C 1
ATOM 592 O O . VAL A 1 72 ? 4.532 -6.763 -9.478 1.00 95.69 72 VAL A O 1
ATOM 595 N N . TYR A 1 73 ? 2.528 -5.747 -9.618 1.00 95.38 73 TYR A N 1
ATOM 596 C CA . TYR A 1 73 ? 1.915 -6.529 -8.548 1.00 95.38 73 TYR A CA 1
ATOM 597 C C . TYR A 1 73 ? 1.940 -8.029 -8.878 1.00 95.38 73 TYR A C 1
ATOM 599 O O . TYR A 1 73 ? 1.535 -8.453 -9.961 1.00 95.38 73 TYR A O 1
ATOM 607 N N . TRP A 1 74 ? 2.423 -8.836 -7.936 1.00 94.50 74 TRP A N 1
ATOM 608 C CA . TRP A 1 74 ? 2.678 -10.267 -8.108 1.00 94.50 74 TRP A CA 1
ATOM 609 C C . TRP A 1 74 ? 2.104 -11.103 -6.959 1.00 94.50 74 TRP A C 1
ATOM 611 O O . TRP A 1 74 ? 2.690 -12.093 -6.512 1.00 94.50 74 TRP A O 1
ATOM 621 N N . GLY A 1 75 ? 0.939 -10.689 -6.463 1.00 94.00 75 GLY A N 1
ATOM 622 C CA . GLY A 1 75 ? 0.227 -11.373 -5.389 1.00 94.00 75 GLY A CA 1
ATOM 623 C C . GLY A 1 75 ? 0.668 -10.931 -3.995 1.00 94.00 75 GLY A C 1
ATOM 624 O O . GLY A 1 75 ? 1.230 -9.856 -3.802 1.00 94.00 75 GLY A O 1
ATOM 625 N N . LYS A 1 76 ? 0.381 -11.763 -2.993 1.00 93.31 76 LYS A N 1
ATOM 626 C CA . LYS A 1 76 ? 0.661 -11.475 -1.580 1.00 93.31 76 LYS A CA 1
ATOM 627 C C . LYS A 1 76 ? 1.366 -12.644 -0.888 1.00 93.31 76 LYS A C 1
ATOM 629 O O . LYS A 1 76 ? 1.140 -13.794 -1.256 1.00 93.31 76 LYS A O 1
ATOM 634 N N . ASP A 1 77 ? 2.214 -12.352 0.098 1.00 91.12 77 ASP A N 1
ATOM 635 C CA . ASP A 1 77 ? 2.811 -13.309 1.047 1.00 91.12 77 ASP A CA 1
ATOM 636 C C . ASP A 1 77 ? 2.281 -13.019 2.445 1.00 91.12 77 ASP A C 1
ATOM 638 O O . ASP A 1 77 ? 2.766 -12.102 3.096 1.00 91.12 77 ASP A O 1
ATOM 642 N N . GLY A 1 78 ? 1.281 -13.759 2.923 1.00 89.19 78 GLY A N 1
ATOM 643 C CA . GLY A 1 78 ? 0.671 -13.440 4.218 1.00 89.19 78 GLY A CA 1
ATOM 644 C C . GLY A 1 78 ? 0.150 -11.997 4.243 1.00 89.19 78 GLY A C 1
ATOM 645 O O . GLY A 1 78 ? -0.842 -11.706 3.557 1.00 89.19 78 GLY A O 1
ATOM 646 N N . ASP A 1 79 ? 0.856 -11.147 4.996 1.00 86.31 79 ASP A N 1
ATOM 647 C CA . ASP A 1 79 ? 0.591 -9.718 5.208 1.00 86.31 79 ASP A CA 1
ATOM 648 C C . ASP A 1 79 ? 1.408 -8.779 4.287 1.00 86.31 79 ASP A C 1
ATOM 650 O O . ASP A 1 79 ? 1.213 -7.568 4.314 1.00 86.31 79 ASP A O 1
ATOM 654 N N . TYR A 1 80 ? 2.285 -9.319 3.435 1.00 89.81 80 TYR A N 1
ATOM 655 C CA . TYR A 1 80 ? 3.142 -8.564 2.513 1.00 89.81 80 TYR A CA 1
ATOM 656 C C . TYR A 1 80 ? 2.590 -8.564 1.085 1.00 89.81 80 TYR A C 1
ATOM 658 O O . TYR A 1 80 ? 2.137 -9.597 0.578 1.00 89.81 80 TYR A O 1
ATOM 666 N N . LEU A 1 81 ? 2.666 -7.425 0.394 1.00 92.25 81 LEU A N 1
ATOM 667 C CA . LEU A 1 81 ? 2.343 -7.331 -1.031 1.00 92.25 81 LEU A CA 1
ATOM 668 C C . LEU A 1 81 ? 3.609 -7.581 -1.848 1.00 92.25 81 LEU A C 1
ATOM 670 O O . LEU A 1 81 ? 4.621 -6.921 -1.657 1.00 92.25 81 LEU A O 1
ATOM 674 N N . LYS A 1 82 ? 3.551 -8.527 -2.785 1.00 94.00 82 LYS A N 1
ATOM 675 C CA . LYS A 1 82 ? 4.693 -8.843 -3.642 1.00 94.00 82 LYS A CA 1
ATOM 676 C C . LYS A 1 82 ? 4.646 -7.987 -4.891 1.00 94.00 82 LYS A C 1
ATOM 678 O O . LYS A 1 82 ? 3.633 -7.965 -5.589 1.00 94.00 82 LYS A O 1
ATOM 683 N N . PHE A 1 83 ? 5.777 -7.389 -5.231 1.00 95.31 83 PHE A N 1
ATOM 684 C CA . PHE A 1 83 ? 5.973 -6.699 -6.497 1.00 95.31 83 PHE A CA 1
ATOM 685 C C . PHE A 1 83 ? 7.195 -7.246 -7.224 1.00 95.31 83 PHE A C 1
ATOM 687 O O . PHE A 1 83 ? 8.145 -7.733 -6.607 1.00 95.31 83 PHE A O 1
ATOM 694 N N . ARG A 1 84 ? 7.159 -7.197 -8.554 1.00 93.81 84 ARG A N 1
ATOM 695 C CA . ARG A 1 84 ? 8.148 -7.821 -9.433 1.00 93.81 84 ARG A CA 1
ATOM 696 C C . ARG A 1 84 ? 8.683 -6.866 -10.477 1.00 93.81 84 ARG A C 1
ATOM 698 O O . ARG A 1 84 ? 7.973 -5.992 -10.970 1.00 93.81 84 ARG A O 1
ATOM 705 N N . CYS A 1 85 ? 9.943 -7.100 -10.837 1.00 94.88 85 CYS A N 1
ATOM 706 C CA . CYS A 1 85 ? 10.615 -6.396 -11.914 1.00 94.88 85 CYS A CA 1
ATOM 707 C C . CYS A 1 85 ? 9.806 -6.498 -13.224 1.00 94.88 85 CYS A C 1
ATOM 709 O O . CYS A 1 85 ? 9.585 -7.611 -13.716 1.00 94.88 85 CYS A O 1
ATOM 711 N N . PRO A 1 86 ? 9.401 -5.366 -13.825 1.00 95.38 86 PRO A N 1
ATOM 712 C CA . PRO A 1 86 ? 8.617 -5.371 -15.057 1.00 95.38 86 PRO A CA 1
ATOM 713 C C . PRO A 1 86 ? 9.405 -5.927 -16.251 1.00 95.38 86 PRO A C 1
ATOM 715 O O . PRO A 1 86 ? 8.802 -6.505 -17.152 1.00 95.38 86 PRO A O 1
ATOM 718 N N . HIS A 1 87 ? 10.738 -5.818 -16.247 1.00 95.06 87 HIS A N 1
ATOM 719 C CA . HIS A 1 87 ? 11.582 -6.352 -17.319 1.00 95.06 87 HIS A CA 1
ATOM 720 C C . HIS A 1 87 ? 11.570 -7.881 -17.366 1.00 95.06 87 HIS A C 1
ATOM 722 O O . HIS A 1 87 ? 11.339 -8.462 -18.420 1.00 95.06 87 HIS A O 1
ATOM 728 N N . VAL A 1 88 ? 11.714 -8.546 -16.213 1.00 94.00 88 VAL A N 1
ATOM 729 C CA . VAL A 1 88 ? 11.644 -10.020 -16.130 1.00 94.00 88 VAL A CA 1
ATOM 730 C C . VAL A 1 88 ? 10.274 -10.548 -16.559 1.00 94.00 88 VAL A C 1
ATOM 732 O O . VAL A 1 88 ? 10.161 -11.661 -17.060 1.00 94.00 88 VAL A O 1
ATOM 735 N N . LEU A 1 89 ? 9.225 -9.739 -16.397 1.00 94.44 89 LEU A N 1
ATOM 736 C CA . LEU A 1 89 ? 7.873 -10.061 -16.855 1.00 94.44 89 LEU A CA 1
ATOM 737 C C . LEU A 1 89 ? 7.597 -9.644 -18.311 1.00 94.44 89 LEU A C 1
ATOM 739 O O . LEU A 1 89 ? 6.455 -9.750 -18.759 1.00 94.44 89 LEU A O 1
ATOM 743 N N . GLY A 1 90 ? 8.599 -9.137 -19.036 1.00 94.44 90 GLY A N 1
ATOM 744 C CA . GLY A 1 90 ? 8.469 -8.699 -20.428 1.00 94.44 90 GLY A CA 1
ATOM 745 C C . GLY A 1 90 ? 7.557 -7.484 -20.624 1.00 94.44 90 GLY A C 1
ATOM 746 O O . GLY A 1 90 ? 6.983 -7.318 -21.696 1.00 94.44 90 GLY A O 1
ATOM 747 N N . LYS A 1 91 ? 7.356 -6.658 -19.588 1.00 94.94 91 LYS A N 1
ATOM 748 C CA . LYS A 1 91 ? 6.510 -5.451 -19.645 1.00 94.94 91 LYS A CA 1
ATOM 749 C C . LYS A 1 91 ? 7.271 -4.204 -20.074 1.00 94.94 91 LYS A C 1
ATOM 751 O O . LYS A 1 91 ? 6.662 -3.288 -20.615 1.00 94.94 91 LYS A O 1
ATOM 756 N N . VAL A 1 92 ? 8.576 -4.167 -19.817 1.00 94.38 92 VAL A N 1
ATOM 757 C CA . VAL A 1 92 ? 9.470 -3.075 -20.219 1.00 94.38 92 VAL A CA 1
ATOM 758 C C . VAL A 1 92 ? 10.799 -3.644 -20.695 1.00 94.38 92 VAL A C 1
ATOM 760 O O . VAL A 1 92 ? 11.238 -4.692 -20.216 1.00 94.38 92 VAL A O 1
ATOM 763 N N . ASP A 1 93 ? 11.470 -2.925 -21.585 1.00 93.56 93 ASP A N 1
ATOM 764 C CA . ASP A 1 93 ? 12.846 -3.227 -21.961 1.00 93.56 93 ASP A CA 1
ATOM 765 C C . ASP A 1 93 ? 13.796 -2.316 -21.172 1.00 93.56 93 ASP A C 1
ATOM 767 O O . ASP A 1 93 ? 13.920 -1.126 -21.452 1.00 93.56 93 ASP A O 1
ATOM 771 N N . CYS A 1 94 ? 14.370 -2.850 -20.091 1.00 92.25 94 CYS A N 1
ATOM 772 C CA . CYS A 1 94 ? 15.242 -2.097 -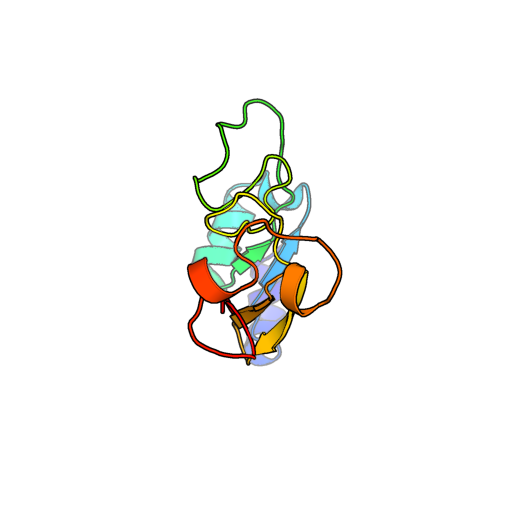19.197 1.00 92.25 94 CYS A CA 1
ATOM 773 C C . CYS A 1 94 ? 16.661 -2.079 -19.787 1.00 92.25 94 CYS A C 1
ATOM 775 O O . CYS A 1 94 ? 17.180 -3.161 -20.068 1.00 92.25 94 CYS A O 1
ATOM 777 N N . PRO A 1 95 ? 17.340 -0.919 -19.892 1.00 91.75 95 PRO A N 1
ATOM 778 C CA . PRO A 1 95 ? 18.661 -0.817 -20.527 1.00 91.75 95 PRO A CA 1
ATOM 779 C C . PRO A 1 95 ? 19.736 -1.760 -19.963 1.00 91.75 95 PRO A C 1
ATOM 781 O O . PRO A 1 95 ? 20.640 -2.176 -20.681 1.00 91.75 95 PRO A O 1
ATOM 784 N N . HIS A 1 96 ? 19.638 -2.109 -18.677 1.00 89.06 96 HIS A N 1
ATOM 785 C CA . HIS A 1 96 ? 20.565 -3.016 -17.988 1.00 89.06 96 HIS A CA 1
ATOM 786 C C . HIS A 1 96 ? 19.938 -4.384 -17.666 1.00 89.06 96 HIS A C 1
ATOM 788 O O . HIS A 1 96 ? 20.442 -5.134 -16.825 1.00 89.06 96 HIS A O 1
ATOM 794 N N . GLY A 1 97 ? 18.803 -4.697 -18.294 1.00 90.00 97 GLY A N 1
ATOM 795 C CA . GLY A 1 97 ? 17.974 -5.844 -17.959 1.00 90.00 97 GLY A CA 1
ATOM 796 C C . GLY A 1 97 ? 17.585 -5.866 -16.478 1.00 90.00 97 GLY A C 1
ATOM 797 O O . GLY A 1 97 ? 17.314 -4.828 -15.871 1.00 90.00 97 GLY A O 1
ATOM 798 N N . SER A 1 98 ? 17.565 -7.056 -15.872 1.00 90.38 98 SER A N 1
ATOM 799 C CA . SER A 1 98 ? 17.343 -7.213 -14.427 1.00 90.38 98 SER A CA 1
ATOM 800 C C . SER A 1 98 ? 18.621 -7.160 -13.587 1.00 90.38 98 SER A C 1
ATOM 802 O O . SER A 1 98 ? 18.518 -7.050 -12.367 1.00 90.38 98 SER A O 1
ATOM 804 N N . ILE A 1 99 ? 19.798 -7.226 -14.221 1.00 89.56 99 ILE A N 1
ATOM 805 C CA . ILE A 1 99 ? 21.100 -7.448 -13.566 1.00 89.56 99 ILE A CA 1
ATOM 806 C C . ILE A 1 99 ? 21.455 -6.301 -12.614 1.00 89.56 99 ILE A C 1
ATOM 808 O O . ILE A 1 99 ? 22.030 -6.536 -11.556 1.00 89.56 99 ILE A O 1
ATOM 812 N N . TRP A 1 100 ? 21.062 -5.072 -12.960 1.00 87.56 100 TRP A N 1
ATOM 813 C CA . TRP A 1 100 ? 21.279 -3.898 -12.112 1.00 87.56 100 TRP A CA 1
ATOM 814 C C . TRP A 1 100 ? 20.541 -3.985 -10.769 1.00 87.56 100 TRP A C 1
ATOM 816 O O . TRP A 1 100 ? 21.069 -3.582 -9.737 1.00 87.56 100 TRP A O 1
ATOM 826 N N . CYS A 1 101 ? 19.320 -4.526 -10.770 1.00 88.94 101 CYS A N 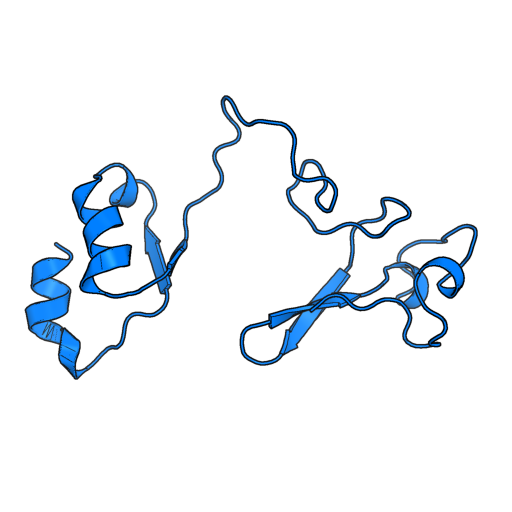1
ATOM 827 C CA . CYS A 1 101 ? 18.466 -4.564 -9.581 1.00 88.94 101 CYS A CA 1
ATOM 828 C C . CYS A 1 101 ? 18.544 -5.900 -8.827 1.00 88.94 101 CYS A C 1
ATOM 830 O O . CYS A 1 101 ? 18.124 -5.981 -7.674 1.00 88.94 101 CYS A O 1
ATOM 832 N N . SER A 1 102 ? 18.993 -6.977 -9.479 1.00 89.56 102 SER A N 1
ATOM 833 C CA . SER A 1 102 ? 19.127 -8.301 -8.873 1.00 89.56 102 SER A CA 1
ATOM 834 C C . SER A 1 102 ? 20.037 -9.207 -9.698 1.00 89.56 102 SER A C 1
ATOM 836 O O . SER A 1 102 ? 19.921 -9.278 -10.919 1.00 89.56 102 SER A O 1
ATOM 838 N N . SER A 1 103 ? 20.869 -9.995 -9.018 1.00 88.38 103 SER A N 1
ATOM 839 C CA . SER A 1 103 ? 21.660 -11.070 -9.629 1.00 88.38 103 SER A CA 1
ATOM 840 C C . SER A 1 103 ? 20.845 -12.332 -9.953 1.00 88.38 103 SER A C 1
ATOM 842 O O . SER A 1 103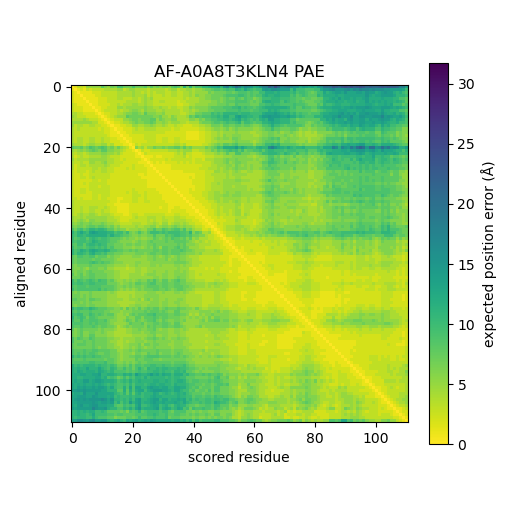 ? 21.360 -13.254 -10.581 1.00 88.38 103 SER A O 1
ATOM 844 N N . SER A 1 104 ? 19.578 -12.402 -9.531 1.00 88.62 104 SER A N 1
ATOM 845 C CA . SER A 1 104 ? 18.698 -13.542 -9.790 1.00 88.62 104 SER A CA 1
ATOM 846 C C . SER A 1 104 ? 18.057 -13.463 -11.177 1.00 88.62 104 SER A C 1
ATOM 848 O O . SER A 1 104 ? 17.606 -12.399 -11.602 1.00 88.62 104 SER A O 1
ATOM 850 N N . ASN A 1 105 ? 17.886 -14.613 -11.841 1.00 82.75 105 ASN A N 1
ATOM 851 C CA . ASN A 1 105 ? 17.043 -14.723 -13.041 1.00 82.75 105 ASN A CA 1
ATOM 852 C C . ASN A 1 105 ? 15.554 -14.445 -12.745 1.00 82.75 105 ASN A C 1
ATOM 854 O O . ASN A 1 105 ? 14.777 -14.143 -13.646 1.00 82.75 105 ASN A O 1
ATOM 858 N N . TYR A 1 106 ? 15.165 -14.505 -11.469 1.00 84.44 106 TYR A N 1
ATOM 859 C CA . TYR A 1 106 ? 13.855 -14.110 -10.971 1.00 84.44 106 TYR A CA 1
ATOM 860 C C . TYR A 1 106 ? 13.728 -12.571 -10.873 1.00 84.44 106 TYR A C 1
ATOM 862 O O . TYR A 1 106 ? 12.634 -12.045 -10.677 1.00 84.44 106 TYR A O 1
ATOM 870 N N . GLY A 1 107 ? 14.822 -11.823 -11.036 1.00 85.94 107 GLY A N 1
ATOM 871 C CA . GLY A 1 107 ? 14.850 -10.367 -10.945 1.00 85.94 107 GLY A CA 1
ATOM 872 C C . GLY A 1 107 ? 14.514 -9.818 -9.561 1.00 85.94 107 GLY A C 1
ATOM 873 O O . GLY A 1 107 ? 14.331 -10.548 -8.586 1.00 85.94 107 GLY A O 1
ATOM 874 N N . TYR A 1 108 ? 14.424 -8.490 -9.490 1.00 88.75 108 TYR A N 1
ATOM 875 C CA . TYR A 1 108 ? 14.073 -7.779 -8.265 1.00 88.75 108 TYR A CA 1
ATOM 876 C C . TYR A 1 108 ? 12.644 -8.104 -7.808 1.00 88.75 108 TYR A C 1
ATOM 878 O O . TYR A 1 108 ? 11.704 -8.115 -8.615 1.00 88.75 108 TYR A O 1
ATOM 886 N N . CYS A 1 109 ? 12.498 -8.346 -6.505 1.00 89.94 109 CYS A N 1
ATOM 887 C CA . CYS A 1 109 ? 11.223 -8.573 -5.845 1.00 89.94 109 CYS A CA 1
ATOM 888 C C . CYS A 1 109 ? 11.168 -7.755 -4.555 1.00 89.94 109 CYS A C 1
ATOM 890 O O . CYS A 1 109 ? 12.030 -7.910 -3.693 1.00 89.94 109 CYS A O 1
ATOM 892 N N . LEU A 1 110 ? 10.141 -6.918 -4.444 1.00 89.81 110 LEU A N 1
ATOM 893 C CA . LEU A 1 110 ? 9.810 -6.182 -3.229 1.00 89.81 110 LEU A CA 1
ATOM 894 C C . LEU A 1 110 ? 8.692 -6.939 -2.499 1.00 89.81 110 LEU A C 1
ATOM 896 O O . LEU A 1 110 ? 7.768 -7.433 -3.157 1.00 89.81 110 LEU A O 1
ATOM 900 N N . LYS A 1 111 ? 8.799 -7.065 -1.176 1.00 84.19 111 LYS A N 1
ATOM 901 C CA . LYS A 1 111 ? 7.791 -7.658 -0.291 1.00 84.19 111 LYS A CA 1
ATOM 902 C C . LYS A 1 111 ? 7.531 -6.716 0.871 1.00 84.19 111 LYS A C 1
ATOM 904 O O . LYS A 1 111 ? 8.535 -6.158 1.363 1.00 84.19 111 LYS A O 1
#

pLDDT: mean 90.63, std 3.52, range [74.69, 96.0]

Solvent-accessible surface area (backbone atoms only — not comparable to full-atom values): 6853 Å² total; per-residue (Å²): 113,69,66,60,50,45,75,76,37,45,93,79,48,84,57,56,64,47,78,45,74,78,55,49,77,41,58,69,52,42,51,42,36,47,72,71,53,67,19,47,80,47,67,82,87,68,76,76,92,56,74,83,61,58,93,56,32,40,99,84,70,43,52,35,46,100,86,67,48,64,44,37,81,65,60,67,58,94,92,33,61,26,29,30,40,31,41,75,70,70,74,44,89,46,99,61,57,40,58,81,72,22,91,47,94,79,29,34,69,51,101

Radius of gyration: 19.3 Å; Cα contacts (8 Å, |Δi|>4): 139; chains: 1; bounding box: 44×35×44 Å

Nearest PDB structures (foldseek):
  4v5z-assembly1_Ab  TM=4.167E-01  e=5.495E+00  Canis lupus familiaris
  6rjg-assembly1_C  TM=2.888E-01  e=2.015E+00  Streptococcus thermophilus DGCC 7710

Foldseek 3Di:
DLVVCCVVCVVPDLAAEDEDECQVVPVVSVCCCCPVSVHHYDYDDDPPPDDADPPQADPVRAGAAPQRHGWDFDQADVPGTKTADCQLVVNDDDPVRQVVQDPDNRGDMDD

Sequence (111 aa):
MMKKLKESYGDTFKVKHSIMDSGYDIEDNYNYTVNEFHAQPIIAYNKRNSYAPPEELNEKLHQICSMGYELVYWGKDGDYLKFRCPHVLGKVDCPHGSIWCSSSNYGYCLK

Secondary structure (DSSP, 8-state):
-HHHHHHHHTTT----EEE-SGGGGSHHHHHIIIIIS-PEEE-----TTPPPPPTTB-TTS-BB-TTSPBPEEEEEETTEEEEE-TTTTTSS--TTTTTTT-SSTT--EE-